Protein AF-A0A087G214-F1 (afdb_monomer)

Radius of gyration: 31.02 Å; Cα contacts (8 Å, |Δi|>4): 51; chains: 1; bounding box: 64×40×87 Å

InterPro domains:
  IPR036236 Zinc finger C2H2 superfamily [SSF57667] (39-88)

Solvent-accessible surface area (backbone atoms only — not comparable to full-atom values): 6225 Å² total; per-residue (Å²): 132,63,72,65,61,58,55,51,54,54,51,51,55,51,43,42,64,69,45,52,50,53,52,53,50,52,51,52,51,50,56,48,47,54,66,74,49,69,75,71,64,78,84,60,80,68,71,80,70,48,64,76,53,77,45,72,36,64,67,65,74,56,41,76,32,61,8,62,65,52,44,54,56,48,63,72,31,68,68,45,51,59,31,44,56,51,50,53,54,55,51,55,52,55,52,55,53,54,63,54,59,68,69,74,75,118

Sequence (106 aa):
MDATEFLLSKSEESWDAQVVKPASEILRRFLKTETELGHDLTSGNSIKRDLWSQYVCEACGNKVLRGRHEWDQHRQGRTHRKRTTRLSKAQTFKTREKQGDEVQTV

Organism: Arabis alpina (NCBI:txid50452)

Foldseek 3Di:
DDPVVVVVVVVVVVCCVPPVVVVVVVVVVVVVCCVVVPPPVVVDPPVVFQQADWDFDVLVVRDIDGTDVRVVVQCVDPVSVVSVVVVVVVVVVVVVVVVVVVVPPD

Nearest PDB structures (foldseek):
  7q4p-assembly1_9  TM=7.678E-01  e=1.017E+00  Homo sapiens
  7onb-assembly1_N  TM=5.841E-01  e=6.215E-01  Homo sapiens
  8qzs-assembly1_9  TM=4.649E-01  e=3.299E-01  Homo sapiens
  8rm5-assembly1_9  TM=4.664E-01  e=3.075E-01  Homo sapiens
  8ch6-assembly1_J  TM=4.273E-01  e=5.792E-01  Homo sapiens

Secondary structure (DSSP, 8-state):
--HHHHHHHHHHHHHIIIIIHHHHHHHHHHHHHHHHTT--GGG--------S-EEEEGGGTSEEEESHHHHHHHHHSHHHHHHHHHHHHHHHHHHHHHHHHTTS--

pLDDT: mean 78.35, std 16.5, range [42.34, 96.69]

Structure (mmCIF, N/CA/C/O backbone):
data_AF-A0A087G214-F1
#
_entry.id   AF-A0A087G214-F1
#
loop_
_atom_site.group_PDB
_atom_site.id
_atom_site.type_symbol
_atom_site.label_atom_id
_atom_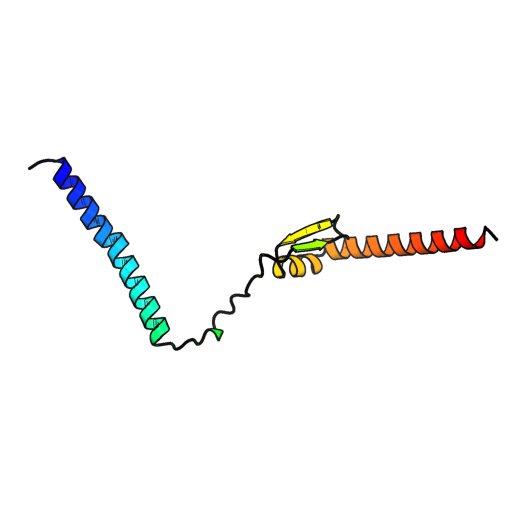site.label_alt_id
_atom_site.label_comp_id
_atom_site.label_asym_id
_atom_site.label_entity_id
_atom_site.label_seq_id
_atom_site.pdbx_PDB_ins_code
_atom_site.Cartn_x
_atom_site.Cartn_y
_atom_site.Cartn_z
_atom_site.occupancy
_atom_site.B_iso_or_equiv
_atom_site.auth_seq_id
_atom_site.auth_comp_id
_atom_site.auth_asym_id
_atom_site.auth_atom_id
_atom_site.pdbx_PDB_model_num
ATOM 1 N N . MET A 1 1 ? 18.335 16.460 -50.367 1.00 55.59 1 MET A N 1
ATOM 2 C CA . MET A 1 1 ? 18.350 15.790 -49.054 1.00 55.59 1 MET A CA 1
ATOM 3 C C . MET A 1 1 ? 17.213 16.401 -48.267 1.00 55.59 1 MET A C 1
ATOM 5 O O . MET A 1 1 ? 17.247 17.607 -48.053 1.00 55.59 1 MET A O 1
ATOM 9 N N . ASP A 1 2 ? 16.160 15.631 -48.004 1.00 70.44 2 ASP A N 1
ATOM 10 C CA . ASP A 1 2 ? 14.984 16.146 -47.306 1.00 70.44 2 ASP A CA 1
ATOM 11 C C . ASP A 1 2 ? 15.277 16.289 -45.805 1.00 70.44 2 ASP A C 1
ATOM 13 O O . ASP A 1 2 ? 15.869 15.404 -45.182 1.00 70.44 2 ASP A O 1
ATOM 17 N N . ALA A 1 3 ? 14.924 17.439 -45.230 1.00 63.91 3 ALA A N 1
ATOM 18 C CA . ALA A 1 3 ? 15.285 17.778 -43.855 1.00 63.91 3 ALA A CA 1
ATOM 19 C C . ALA A 1 3 ? 14.543 16.909 -42.828 1.00 63.91 3 ALA A C 1
ATOM 21 O O . ALA A 1 3 ? 15.036 16.734 -41.712 1.00 63.91 3 ALA A O 1
ATOM 22 N N . THR A 1 4 ? 13.387 16.344 -43.194 1.00 67.69 4 THR A N 1
ATOM 23 C CA . THR A 1 4 ? 12.603 15.509 -42.279 1.00 67.69 4 THR A CA 1
ATOM 24 C C . THR A 1 4 ? 13.183 14.102 -42.150 1.00 67.69 4 THR A C 1
ATOM 26 O O . THR A 1 4 ? 13.318 13.612 -41.028 1.00 67.69 4 THR A O 1
ATOM 29 N N . GLU A 1 5 ? 13.672 13.507 -43.244 1.00 62.69 5 GLU A N 1
ATOM 30 C CA . GLU A 1 5 ? 14.363 12.207 -43.203 1.00 62.69 5 GLU A CA 1
ATOM 31 C C . GLU A 1 5 ? 15.643 12.241 -42.353 1.00 62.69 5 GLU A C 1
ATOM 33 O O . GLU A 1 5 ? 15.936 11.303 -41.610 1.00 62.69 5 GLU A O 1
ATOM 38 N N . PHE A 1 6 ? 16.386 13.350 -42.391 1.00 61.88 6 PHE A N 1
ATOM 39 C CA . PHE A 1 6 ? 17.620 13.497 -41.615 1.00 61.88 6 PHE A CA 1
ATOM 40 C C . PHE A 1 6 ? 17.380 13.608 -40.101 1.00 61.88 6 PHE A C 1
ATOM 42 O O . PHE A 1 6 ? 18.188 13.125 -39.305 1.00 61.88 6 PHE A O 1
ATOM 49 N N . LEU A 1 7 ? 16.279 14.242 -39.687 1.00 61.34 7 LEU A N 1
ATOM 50 C CA . LEU A 1 7 ? 15.914 14.357 -38.272 1.00 61.34 7 LEU A CA 1
ATOM 51 C C . LEU A 1 7 ? 15.367 13.033 -37.723 1.00 61.34 7 LEU A C 1
ATOM 53 O O . LEU A 1 7 ? 15.717 12.650 -36.606 1.00 61.34 7 LEU A O 1
ATOM 57 N N . LEU A 1 8 ? 14.574 12.313 -38.524 1.00 63.00 8 LEU A N 1
ATOM 58 C CA . LEU A 1 8 ? 14.038 10.997 -38.168 1.00 63.00 8 LEU A CA 1
ATOM 59 C C . LEU A 1 8 ? 15.157 9.964 -37.996 1.00 63.00 8 LEU A C 1
ATOM 61 O O . LEU A 1 8 ? 15.252 9.345 -36.936 1.00 63.00 8 LEU A O 1
ATOM 65 N N . SER A 1 9 ? 16.070 9.868 -38.966 1.00 60.09 9 SER A N 1
ATOM 66 C CA . SER A 1 9 ? 17.202 8.931 -38.925 1.00 60.09 9 SER A CA 1
ATOM 67 C C . SER A 1 9 ? 18.117 9.157 -37.713 1.00 60.09 9 SER A C 1
ATOM 69 O O . SER A 1 9 ? 18.505 8.207 -37.035 1.00 60.09 9 SER A O 1
ATOM 71 N N . LYS A 1 10 ? 18.396 10.419 -37.358 1.00 62.16 10 LYS A N 1
ATOM 72 C CA . LYS A 1 10 ? 19.189 10.743 -36.160 1.00 62.16 10 LYS A CA 1
ATOM 73 C C . LYS A 1 10 ? 18.492 10.368 -34.854 1.00 62.16 10 LYS A C 1
ATOM 75 O O . LYS A 1 10 ? 19.161 9.988 -33.893 1.00 62.16 10 LYS A O 1
ATOM 80 N N . SER A 1 11 ? 17.169 10.511 -34.798 1.00 62.09 11 SER A N 1
ATOM 81 C CA . SER A 1 11 ? 16.388 10.184 -33.601 1.00 62.09 11 SER A CA 1
ATOM 82 C C . SER A 1 11 ? 16.301 8.675 -33.355 1.00 62.09 11 SER A C 1
ATOM 84 O O . SER A 1 11 ? 16.419 8.239 -32.210 1.00 62.09 11 SER A O 1
ATOM 86 N N . GLU A 1 12 ? 16.190 7.880 -34.420 1.00 67.44 12 GLU A N 1
ATOM 87 C CA . GLU A 1 12 ? 16.157 6.417 -34.357 1.00 67.44 12 GLU A CA 1
ATOM 88 C C . GLU A 1 12 ? 17.509 5.842 -33.914 1.00 67.44 12 GLU A C 1
ATOM 90 O O . GLU A 1 12 ? 17.565 5.049 -32.974 1.00 67.44 12 GLU A O 1
ATOM 95 N N . GLU A 1 13 ? 18.612 6.323 -34.495 1.00 70.50 13 GLU A N 1
ATOM 96 C CA . GLU A 1 13 ? 19.964 5.906 -34.099 1.00 70.50 13 GLU A CA 1
ATOM 97 C C . GLU A 1 13 ? 20.280 6.292 -32.640 1.00 70.50 13 GLU A C 1
ATOM 9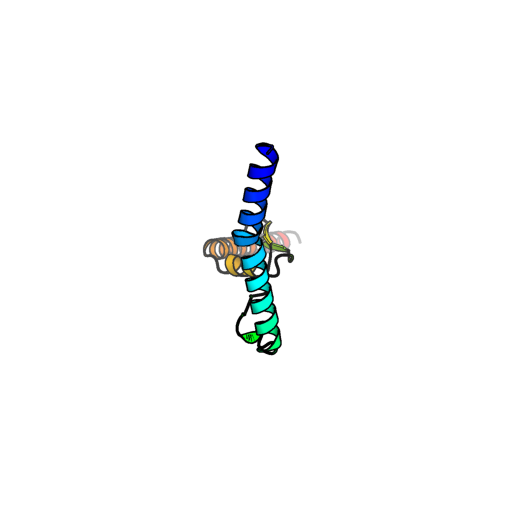9 O O . GLU A 1 13 ? 20.881 5.518 -31.889 1.00 70.50 13 GLU A O 1
ATOM 104 N N . SER A 1 14 ? 19.806 7.461 -32.188 1.00 80.81 14 SER A N 1
ATOM 105 C CA . SER A 1 14 ? 19.939 7.887 -30.790 1.00 80.81 14 SER A CA 1
ATOM 106 C C . SER A 1 14 ? 19.137 7.006 -29.827 1.00 80.81 14 SER A C 1
ATOM 108 O O . SER A 1 14 ? 19.599 6.739 -28.716 1.00 80.81 14 SER A O 1
ATOM 110 N N . TRP A 1 15 ? 17.941 6.563 -30.218 1.00 86.31 15 TRP A N 1
ATOM 111 C CA . TRP A 1 15 ? 17.100 5.697 -29.392 1.00 86.31 15 TRP A CA 1
ATOM 112 C C . TRP A 1 15 ? 17.663 4.277 -29.300 1.00 86.31 15 TRP A C 1
ATOM 114 O O . TRP A 1 15 ? 17.721 3.699 -28.212 1.00 86.31 15 TRP A O 1
ATOM 124 N N . ASP A 1 16 ? 18.146 3.735 -30.418 1.00 88.00 16 ASP A N 1
ATOM 125 C CA . ASP A 1 16 ? 18.801 2.430 -30.436 1.00 88.00 16 ASP A CA 1
ATOM 126 C C . ASP A 1 16 ? 20.038 2.415 -29.522 1.00 88.00 16 ASP A C 1
ATOM 128 O O . ASP A 1 16 ? 20.194 1.526 -28.680 1.00 88.00 16 ASP A O 1
ATOM 132 N N . ALA A 1 17 ? 20.876 3.455 -29.611 1.00 89.25 17 ALA A N 1
ATOM 133 C CA . ALA A 1 17 ? 22.089 3.580 -28.808 1.00 89.25 17 ALA A CA 1
ATOM 134 C C . ALA A 1 17 ? 21.827 3.786 -27.308 1.00 89.25 17 ALA A C 1
ATOM 136 O O . ALA A 1 17 ? 22.559 3.236 -26.485 1.00 89.25 17 ALA A O 1
ATOM 137 N N . GLN A 1 18 ? 20.813 4.574 -26.939 1.00 88.88 18 GLN A N 1
ATOM 138 C CA . GLN A 1 18 ? 20.591 4.970 -25.542 1.00 88.88 18 GLN A CA 1
ATOM 139 C C . GLN A 1 18 ? 19.568 4.107 -24.803 1.00 88.88 18 GLN A C 1
ATOM 141 O O . GLN A 1 18 ? 19.590 4.065 -23.574 1.00 88.88 18 GLN A O 1
ATOM 146 N N . VAL A 1 19 ? 18.676 3.421 -25.519 1.00 90.75 19 VAL A N 1
ATOM 147 C CA . VAL A 1 19 ? 17.569 2.678 -24.905 1.00 90.75 19 VAL A CA 1
ATOM 148 C C . VAL A 1 19 ? 17.636 1.205 -25.264 1.00 90.75 19 VAL A C 1
ATOM 150 O O . VAL A 1 19 ? 17.743 0.364 -24.371 1.00 90.75 19 VAL A O 1
ATOM 153 N N . VAL A 1 20 ? 17.614 0.882 -26.559 1.00 92.56 20 VAL A N 1
ATOM 154 C CA . VAL A 1 20 ? 17.496 -0.511 -27.017 1.00 92.56 20 VAL A CA 1
ATOM 155 C C . VAL A 1 20 ? 18.739 -1.312 -26.637 1.00 92.56 20 VAL A C 1
ATOM 157 O O . VAL A 1 20 ? 18.626 -2.356 -25.987 1.00 92.56 20 VAL A O 1
ATOM 160 N N . LYS A 1 21 ? 19.933 -0.805 -26.966 1.00 93.00 21 LYS A N 1
ATOM 161 C CA . LYS A 1 21 ? 21.203 -1.469 -26.647 1.00 93.00 21 LYS A CA 1
ATOM 162 C C . LYS A 1 21 ? 21.392 -1.659 -25.133 1.00 93.00 21 LYS A C 1
ATOM 164 O O . LYS A 1 21 ? 21.539 -2.818 -24.733 1.00 93.00 21 LYS A O 1
ATOM 169 N N . PRO A 1 22 ? 21.296 -0.622 -24.272 1.00 94.50 22 PRO A N 1
ATOM 170 C CA . PRO A 1 22 ? 21.439 -0.800 -22.826 1.00 94.50 22 PRO A CA 1
ATOM 171 C C . PRO A 1 22 ? 20.404 -1.753 -22.221 1.00 94.50 22 PRO A C 1
ATOM 173 O O . PRO A 1 22 ? 20.765 -2.619 -21.425 1.00 94.50 22 PRO A O 1
ATOM 176 N N . ALA A 1 23 ? 19.133 -1.661 -22.629 1.00 94.12 23 ALA A N 1
ATOM 177 C CA . ALA A 1 23 ? 18.093 -2.569 -22.144 1.00 94.12 23 ALA A CA 1
ATOM 178 C C . ALA A 1 23 ? 18.384 -4.026 -22.536 1.00 94.12 23 ALA A C 1
ATOM 180 O O . ALA A 1 23 ? 18.289 -4.929 -21.703 1.00 94.12 23 ALA A O 1
ATOM 181 N N . SER A 1 24 ? 18.800 -4.258 -23.785 1.00 95.06 24 SER A N 1
ATOM 182 C CA . SER A 1 24 ? 19.161 -5.595 -24.262 1.00 95.06 24 SER A CA 1
ATOM 183 C C . SER A 1 24 ? 20.368 -6.176 -23.518 1.00 95.06 24 SER A C 1
ATOM 185 O O . SER A 1 24 ? 20.404 -7.374 -23.236 1.00 95.06 24 SER A O 1
ATOM 187 N N . GLU A 1 25 ? 21.339 -5.340 -23.146 1.00 94.69 25 GLU A N 1
ATOM 188 C CA . GLU A 1 25 ? 22.512 -5.763 -22.390 1.00 94.69 25 GLU A CA 1
ATOM 189 C C . GLU A 1 25 ? 22.159 -6.128 -20.945 1.00 94.69 25 GLU A C 1
ATOM 191 O O . GLU A 1 25 ? 22.617 -7.160 -20.450 1.00 94.69 25 GLU A O 1
ATOM 196 N N . ILE A 1 26 ? 21.296 -5.343 -20.293 1.00 93.31 26 ILE A N 1
ATOM 197 C CA . ILE A 1 26 ? 20.776 -5.654 -18.954 1.00 93.31 26 ILE A CA 1
ATOM 198 C C . ILE A 1 26 ? 20.069 -7.012 -18.968 1.00 93.31 26 ILE A C 1
ATOM 200 O O . ILE A 1 26 ? 20.373 -7.863 -18.133 1.00 93.31 26 ILE A O 1
ATOM 204 N N . LEU A 1 27 ? 19.186 -7.246 -19.944 1.00 93.00 27 LEU A N 1
ATOM 205 C CA . LEU A 1 27 ? 18.463 -8.513 -20.077 1.00 93.00 27 LEU A CA 1
ATOM 206 C C . LEU A 1 27 ? 19.409 -9.692 -20.328 1.00 93.00 27 LEU A C 1
ATOM 208 O O . LEU A 1 27 ? 19.283 -10.728 -19.681 1.00 93.00 27 LEU A O 1
ATOM 212 N N . ARG A 1 28 ? 20.393 -9.538 -21.223 1.00 92.19 28 ARG A N 1
ATOM 213 C CA . ARG A 1 28 ? 21.388 -10.590 -21.494 1.00 92.19 28 ARG A CA 1
ATOM 214 C C . ARG A 1 28 ? 22.211 -10.933 -20.259 1.00 92.19 28 ARG A C 1
ATOM 216 O O . ARG A 1 28 ? 22.423 -12.112 -19.991 1.00 92.19 28 ARG A O 1
ATOM 223 N N . ARG A 1 29 ? 22.675 -9.923 -19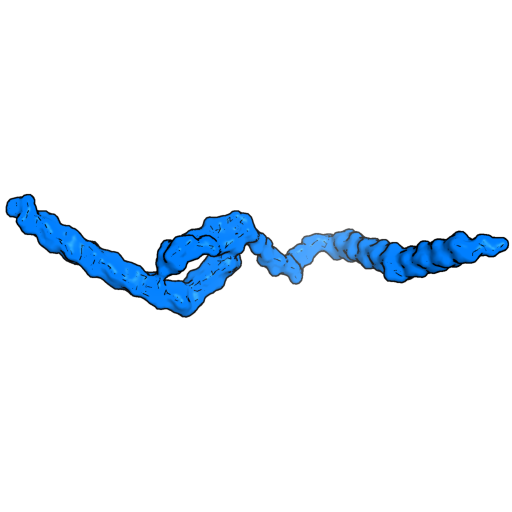.515 1.00 90.06 29 ARG A N 1
ATOM 224 C CA . ARG A 1 29 ? 23.427 -10.131 -18.270 1.00 90.06 29 ARG A CA 1
ATOM 225 C C . ARG A 1 29 ? 22.564 -10.827 -17.228 1.00 90.06 29 ARG A C 1
ATOM 227 O O . ARG A 1 29 ? 23.015 -11.813 -16.668 1.00 90.06 29 ARG A O 1
ATOM 234 N N . PHE A 1 30 ? 21.330 -10.369 -17.033 1.00 85.81 30 PHE A N 1
ATOM 235 C CA . PHE A 1 30 ? 20.381 -10.978 -16.105 1.00 85.81 30 PHE A CA 1
ATOM 236 C C . PHE A 1 30 ? 20.147 -12.462 -16.416 1.00 85.81 30 PHE A C 1
ATOM 238 O O . PHE A 1 30 ? 20.393 -13.306 -15.561 1.00 85.81 30 PHE A O 1
ATOM 245 N N . LEU A 1 31 ? 19.792 -12.791 -17.662 1.00 86.25 31 LEU A N 1
ATOM 246 C CA . LEU A 1 31 ? 19.555 -14.175 -18.092 1.00 86.25 31 LEU A CA 1
ATOM 247 C C . LEU A 1 31 ? 20.811 -15.049 -17.969 1.00 86.25 31 LEU A C 1
ATOM 249 O O . LEU A 1 31 ? 20.727 -16.215 -17.581 1.00 86.25 31 LEU A O 1
ATOM 253 N N . LYS A 1 32 ? 21.991 -14.496 -18.272 1.00 82.50 32 LYS A N 1
ATOM 254 C CA . LYS A 1 32 ? 23.265 -15.202 -18.096 1.00 82.50 32 LYS A CA 1
ATOM 255 C C . LYS A 1 32 ? 23.553 -15.471 -16.617 1.00 82.50 32 LYS A C 1
ATOM 257 O O . LYS A 1 32 ? 23.904 -16.592 -16.273 1.00 82.50 32 LYS A O 1
ATOM 262 N N . THR A 1 33 ? 23.353 -14.482 -15.746 1.00 71.94 33 THR A N 1
ATOM 263 C CA . THR A 1 33 ? 23.510 -14.642 -14.297 1.00 71.94 33 THR A CA 1
ATOM 264 C C . THR A 1 33 ? 22.520 -15.658 -13.732 1.00 71.94 33 THR A C 1
ATOM 266 O O . THR A 1 33 ? 22.937 -16.480 -12.931 1.00 71.94 33 THR A O 1
ATOM 269 N N . GLU A 1 34 ? 21.260 -15.686 -14.176 1.00 61.06 34 GLU A N 1
ATOM 270 C CA . GLU A 1 34 ? 20.294 -16.726 -13.774 1.00 61.06 34 GLU A CA 1
ATOM 271 C C . GLU A 1 34 ? 20.696 -18.135 -14.242 1.00 61.06 34 GLU A C 1
ATOM 273 O O . GLU A 1 34 ? 20.402 -19.121 -13.569 1.00 61.06 34 GLU A O 1
ATOM 278 N N . THR A 1 35 ? 21.385 -18.233 -15.382 1.00 60.12 35 THR A N 1
ATOM 279 C CA . THR A 1 35 ? 21.865 -19.511 -15.932 1.00 60.12 35 THR A CA 1
ATOM 280 C C . THR A 1 35 ? 23.126 -20.010 -15.212 1.00 60.12 35 THR A C 1
ATOM 282 O O . THR A 1 35 ? 23.281 -21.211 -15.008 1.00 60.12 35 THR A O 1
ATOM 285 N N . GLU A 1 36 ? 24.033 -19.106 -14.825 1.00 61.97 36 GLU A N 1
ATOM 286 C CA . GLU A 1 36 ? 25.298 -19.430 -14.142 1.00 61.97 36 GLU A CA 1
ATOM 287 C C . GLU A 1 36 ? 25.125 -19.600 -12.625 1.00 61.97 36 GLU A C 1
ATOM 289 O O . GLU A 1 36 ? 25.752 -20.464 -12.012 1.00 61.97 36 GLU A O 1
ATOM 294 N N . LEU A 1 37 ? 24.252 -18.802 -12.013 1.00 57.38 37 LEU A N 1
ATOM 295 C CA . LEU A 1 37 ? 23.897 -18.874 -10.604 1.00 57.38 37 LEU A CA 1
ATOM 296 C C . LEU A 1 37 ? 22.624 -19.703 -10.487 1.00 57.38 37 LEU A C 1
ATOM 298 O O . LEU A 1 37 ? 21.544 -19.153 -10.292 1.00 57.38 37 LEU A O 1
ATOM 302 N N . GLY A 1 38 ? 22.753 -21.021 -10.659 1.00 55.44 38 GLY A N 1
ATOM 303 C CA . GLY A 1 38 ? 21.654 -21.971 -10.519 1.00 55.44 38 GLY A CA 1
ATOM 304 C C . GLY A 1 38 ? 20.842 -21.696 -9.255 1.00 55.44 38 GLY A C 1
ATOM 305 O O . GLY A 1 38 ? 21.231 -22.090 -8.166 1.00 55.44 38 GLY A O 1
ATOM 306 N N . HIS A 1 39 ? 19.738 -20.976 -9.437 1.00 55.88 39 HIS A N 1
ATOM 307 C CA . HIS A 1 39 ? 18.598 -20.793 -8.553 1.00 55.88 39 HIS A CA 1
ATOM 308 C C . HIS A 1 39 ? 18.871 -20.880 -7.037 1.00 55.88 39 HIS A C 1
ATOM 310 O O . HIS A 1 39 ? 18.124 -21.543 -6.317 1.00 55.88 39 HIS A O 1
ATOM 316 N N . ASP A 1 40 ? 19.870 -20.161 -6.514 1.00 53.31 40 ASP A N 1
ATOM 317 C CA . ASP A 1 40 ? 19.916 -19.863 -5.079 1.00 53.31 40 ASP A CA 1
ATOM 318 C C . ASP A 1 40 ? 18.964 -18.691 -4.790 1.00 53.31 40 ASP A C 1
ATOM 320 O O . ASP A 1 40 ? 19.343 -17.568 -4.455 1.00 53.31 40 ASP A O 1
ATOM 324 N N . LEU A 1 41 ? 17.668 -18.964 -4.971 1.00 56.31 41 LEU A N 1
ATOM 325 C CA . LEU A 1 41 ? 16.553 -18.064 -4.659 1.00 56.31 41 LEU A CA 1
ATOM 326 C C . LEU A 1 41 ? 16.468 -17.701 -3.165 1.00 56.31 41 LEU A C 1
ATOM 328 O O . LEU A 1 41 ? 15.562 -16.978 -2.749 1.00 56.31 41 LEU A O 1
ATOM 332 N N . THR A 1 42 ? 17.384 -18.190 -2.335 1.00 52.75 42 THR A N 1
ATOM 333 C CA . THR A 1 42 ? 17.307 -18.054 -0.883 1.00 52.75 42 THR A CA 1
ATOM 334 C C . THR A 1 42 ? 17.800 -16.695 -0.377 1.00 52.75 42 THR A C 1
ATOM 336 O O . THR A 1 42 ? 17.465 -16.309 0.743 1.00 52.75 42 THR A O 1
ATOM 339 N N . SER A 1 43 ? 18.518 -15.908 -1.192 1.00 52.78 43 SER A N 1
ATOM 340 C CA . SER A 1 43 ? 19.030 -14.587 -0.774 1.00 52.78 43 SER A CA 1
ATOM 341 C C . SER A 1 43 ? 18.092 -13.410 -1.077 1.00 52.78 43 SER A C 1
ATOM 343 O O . SER A 1 43 ? 18.390 -12.263 -0.736 1.00 52.78 43 SER A O 1
ATOM 345 N N . GLY A 1 44 ? 16.936 -13.679 -1.677 1.00 48.38 44 GLY A N 1
ATOM 346 C CA . GLY A 1 44 ? 15.869 -12.712 -1.870 1.00 48.38 44 GLY A CA 1
ATOM 347 C C . GLY A 1 44 ? 14.612 -13.234 -1.208 1.00 48.38 44 GLY A C 1
ATOM 348 O O . GLY A 1 44 ? 13.692 -13.647 -1.906 1.00 48.38 44 GLY A O 1
ATOM 349 N N . ASN A 1 45 ? 14.546 -13.199 0.126 1.00 54.28 45 ASN A N 1
ATOM 350 C CA . ASN A 1 45 ? 13.282 -13.311 0.853 1.00 54.28 45 ASN A CA 1
ATOM 351 C C . ASN A 1 45 ? 12.404 -12.092 0.511 1.00 54.28 45 ASN A C 1
ATOM 353 O O . ASN A 1 45 ? 12.139 -11.221 1.340 1.00 54.28 45 ASN A O 1
ATOM 357 N N . SER A 1 46 ? 11.943 -12.029 -0.739 1.00 53.97 46 SER A N 1
ATOM 358 C CA . SER A 1 46 ? 10.666 -11.462 -1.106 1.00 53.97 46 SER A CA 1
ATOM 359 C C . SER A 1 46 ? 9.683 -12.189 -0.213 1.00 53.97 46 SER A C 1
ATOM 361 O O . SER A 1 46 ? 9.279 -13.320 -0.482 1.00 53.97 46 SER A O 1
ATOM 363 N N . ILE A 1 47 ? 9.378 -11.575 0.929 1.00 59.34 47 ILE A N 1
ATOM 364 C CA . ILE A 1 47 ? 8.166 -11.868 1.670 1.00 59.34 47 ILE A CA 1
ATOM 365 C C . ILE A 1 47 ? 7.102 -11.833 0.583 1.00 59.34 47 ILE A C 1
ATOM 367 O O . ILE A 1 47 ? 6.781 -10.744 0.105 1.00 59.34 47 ILE A O 1
ATOM 371 N N . LYS A 1 48 ? 6.643 -13.003 0.117 1.00 60.34 48 LYS A N 1
ATOM 372 C CA . LYS A 1 48 ? 5.513 -13.116 -0.800 1.00 60.34 48 LYS A CA 1
ATOM 373 C C . LYS A 1 48 ? 4.374 -12.453 -0.052 1.00 60.34 48 LYS A C 1
ATOM 375 O O . LYS A 1 48 ? 3.749 -13.056 0.819 1.00 60.34 48 LYS A O 1
ATOM 380 N N . ARG A 1 49 ? 4.198 -11.154 -0.291 1.00 61.06 49 ARG A N 1
ATOM 381 C CA . ARG A 1 49 ? 3.111 -10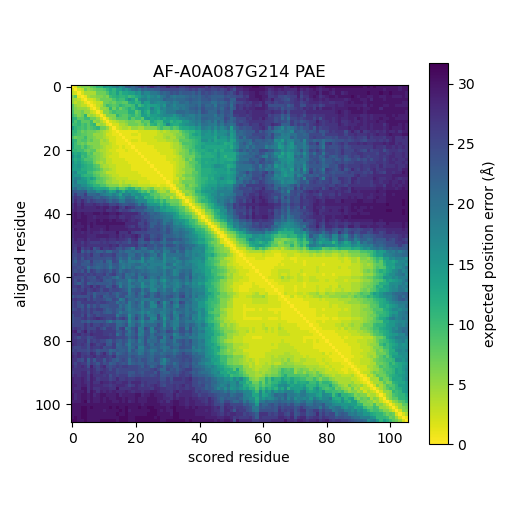.381 0.277 1.00 61.06 49 ARG A CA 1
ATOM 382 C C . ARG A 1 49 ? 1.901 -10.957 -0.415 1.00 61.06 49 ARG A C 1
ATOM 384 O O . ARG A 1 49 ? 1.663 -10.703 -1.589 1.00 61.06 49 ARG A O 1
ATOM 391 N N . ASP A 1 50 ? 1.200 -11.822 0.292 1.00 69.00 50 AS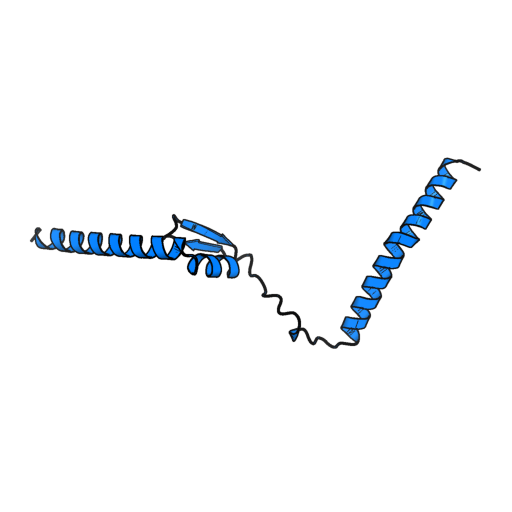P A N 1
ATOM 392 C CA . ASP A 1 50 ? -0.149 -12.180 -0.081 1.00 69.00 50 ASP A CA 1
ATOM 393 C C . ASP A 1 50 ? -0.960 -10.886 -0.007 1.00 69.00 50 ASP A C 1
ATOM 395 O O . ASP A 1 50 ? -1.287 -10.444 1.088 1.00 69.00 50 ASP A O 1
ATOM 399 N N . LEU A 1 51 ? -1.152 -10.226 -1.152 1.00 69.31 51 LEU A N 1
ATOM 400 C CA . LEU A 1 51 ? -1.902 -8.973 -1.296 1.00 69.31 51 LEU A CA 1
ATOM 401 C C . LEU A 1 51 ? -3.408 -9.221 -1.474 1.00 69.31 51 LEU A C 1
ATOM 403 O O . LEU A 1 51 ? -4.189 -8.271 -1.502 1.00 69.31 51 LEU A O 1
ATOM 407 N N . TRP A 1 52 ? -3.816 -10.485 -1.609 1.00 82.12 52 TRP A N 1
ATOM 408 C CA . TRP A 1 52 ? -5.164 -10.859 -2.032 1.00 82.12 52 TRP A CA 1
ATOM 409 C C . TRP A 1 52 ? -6.040 -11.305 -0.867 1.00 82.12 52 TRP A C 1
ATOM 411 O O . TRP A 1 52 ? -7.251 -11.085 -0.904 1.00 82.12 52 TRP A O 1
ATOM 421 N N . SER A 1 53 ? -5.458 -11.859 0.200 1.00 89.12 53 SER A N 1
ATOM 422 C CA . SER A 1 53 ? -6.233 -12.184 1.399 1.00 89.12 53 SER A CA 1
ATOM 423 C C . SER A 1 53 ? -6.835 -10.936 2.043 1.00 89.12 53 SER A C 1
ATOM 425 O O . SER A 1 53 ? -6.139 -9.979 2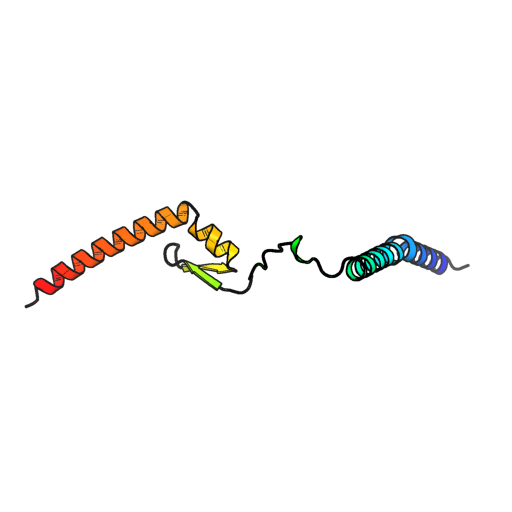.382 1.00 89.12 53 SER A O 1
ATOM 427 N N . GLN A 1 54 ? -8.144 -10.961 2.273 1.00 93.25 54 GLN A N 1
ATOM 428 C CA . GLN A 1 54 ? -8.864 -9.914 2.987 1.00 93.25 54 GLN A CA 1
ATOM 429 C C . GLN A 1 54 ? -9.017 -10.283 4.463 1.00 93.25 54 GLN A C 1
ATOM 431 O O . GLN A 1 54 ? -9.561 -11.331 4.795 1.00 93.25 54 GLN A O 1
ATOM 436 N N . TYR A 1 55 ? -8.606 -9.379 5.349 1.00 94.44 55 TYR A N 1
ATOM 437 C CA . TYR A 1 55 ? -8.803 -9.501 6.791 1.00 94.44 55 TYR A CA 1
ATOM 438 C C . TYR A 1 55 ? -9.720 -8.384 7.292 1.00 94.44 55 TYR A C 1
ATOM 440 O O . TYR A 1 55 ? -9.648 -7.252 6.806 1.00 94.44 55 TYR A O 1
ATOM 448 N N . VAL A 1 56 ? -10.574 -8.681 8.273 1.00 96.12 56 VAL A N 1
ATOM 449 C CA . VAL A 1 56 ? -11.512 -7.715 8.865 1.00 96.12 56 VAL A CA 1
ATOM 450 C C . VAL A 1 56 ? -11.254 -7.607 10.363 1.00 96.12 56 VAL A C 1
ATOM 452 O O . VAL A 1 56 ? -11.201 -8.606 11.073 1.00 96.12 56 VAL A O 1
ATOM 455 N N . CYS A 1 57 ? -11.081 -6.380 10.854 1.00 96.00 57 CYS A N 1
ATOM 456 C CA . CYS A 1 57 ? -10.910 -6.099 12.273 1.00 96.00 57 CYS A CA 1
ATOM 457 C C . CYS A 1 57 ? -12.180 -5.490 12.874 1.00 96.00 57 CYS A C 1
ATOM 459 O O . CYS A 1 57 ? -12.405 -4.279 12.773 1.00 96.00 57 CYS A O 1
ATOM 461 N N . GLU A 1 58 ? -12.969 -6.316 13.556 1.00 93.94 58 GLU A N 1
ATOM 462 C CA . GLU A 1 58 ? -14.211 -5.913 14.233 1.00 93.94 58 GLU A CA 1
ATOM 463 C C . GLU A 1 58 ? -13.961 -4.856 15.315 1.00 93.94 58 GLU A C 1
ATOM 465 O O . GLU A 1 58 ? -14.624 -3.819 15.356 1.00 93.94 58 GLU A O 1
ATOM 470 N N . ALA A 1 59 ? -12.907 -5.039 16.121 1.00 93.62 59 ALA A N 1
ATOM 471 C CA . ALA A 1 59 ? -12.513 -4.092 17.167 1.00 93.62 59 ALA A CA 1
ATOM 472 C C . ALA A 1 59 ? -12.166 -2.692 16.630 1.00 93.62 59 ALA A C 1
ATOM 474 O O . ALA A 1 59 ? -12.142 -1.718 17.382 1.00 93.62 59 ALA A O 1
ATOM 475 N N . CYS A 1 60 ? -11.898 -2.568 15.329 1.00 94.12 60 CYS A N 1
ATOM 476 C CA . CYS A 1 60 ? -11.582 -1.307 14.674 1.00 94.12 60 CYS A CA 1
ATOM 477 C C . CYS A 1 60 ? -12.714 -0.765 13.798 1.00 94.12 60 CYS A C 1
ATOM 479 O O . CYS A 1 60 ? -12.430 0.087 12.958 1.00 94.12 60 CYS A O 1
ATOM 481 N N . GLY A 1 61 ? -13.956 -1.208 14.012 1.00 93.75 61 GLY A N 1
ATOM 482 C CA . GLY A 1 61 ? -15.108 -0.778 13.218 1.00 93.75 61 GLY A CA 1
ATOM 483 C C . GLY A 1 61 ? -15.141 -1.468 11.860 1.00 93.75 61 GLY A C 1
ATOM 484 O O . GLY A 1 61 ? -15.296 -0.809 10.840 1.00 93.75 61 GLY A O 1
ATOM 485 N N . ASN A 1 62 ? -14.918 -2.785 11.853 1.00 95.38 62 ASN A N 1
ATOM 486 C CA . ASN A 1 62 ? -14.866 -3.613 10.644 1.00 95.38 62 ASN A CA 1
ATOM 487 C C . ASN A 1 62 ? -13.836 -3.122 9.620 1.00 95.38 62 ASN A C 1
ATOM 489 O O . ASN A 1 62 ? -14.052 -3.180 8.410 1.00 95.38 62 ASN A O 1
ATOM 493 N N . LYS A 1 63 ? -12.684 -2.639 10.107 1.00 95.00 63 LYS A N 1
ATOM 494 C CA . LYS A 1 63 ? -11.610 -2.166 9.232 1.00 95.00 63 LYS A CA 1
ATOM 495 C C . LYS A 1 63 ? -11.115 -3.324 8.367 1.00 95.00 63 LYS A C 1
ATOM 497 O O . LYS A 1 63 ? -10.649 -4.331 8.899 1.00 95.00 63 LYS A O 1
ATOM 502 N N . VAL A 1 64 ? -11.164 -3.133 7.056 1.00 94.94 64 VAL A N 1
ATOM 503 C CA . VAL A 1 64 ? -10.661 -4.076 6.059 1.00 94.94 64 VAL A CA 1
ATOM 504 C C . VAL A 1 64 ? -9.165 -3.845 5.818 1.00 94.94 64 VAL A C 1
ATOM 506 O O . VAL A 1 64 ? -8.731 -2.705 5.662 1.00 94.94 64 VAL A O 1
ATOM 509 N N . LEU A 1 65 ? -8.382 -4.923 5.804 1.00 94.00 65 LEU A N 1
ATOM 510 C CA . LEU A 1 65 ? -6.937 -4.940 5.551 1.00 94.00 65 LEU A CA 1
ATOM 511 C C . LEU A 1 65 ? -6.643 -5.938 4.424 1.00 94.00 65 LEU A C 1
ATOM 513 O O . LEU A 1 65 ? -7.252 -7.012 4.379 1.00 94.00 65 LEU A O 1
ATOM 517 N N . ARG A 1 66 ? -5.765 -5.567 3.491 1.00 92.94 66 ARG A N 1
ATOM 518 C CA . ARG A 1 66 ? -5.423 -6.347 2.299 1.00 92.94 66 ARG A CA 1
ATOM 519 C C . ARG A 1 66 ? -4.043 -6.961 2.487 1.00 92.94 66 ARG A C 1
ATOM 521 O O . ARG A 1 66 ? -2.995 -6.345 2.334 1.00 92.94 66 ARG A O 1
ATOM 528 N N . GLY A 1 67 ? -4.072 -8.237 2.811 1.00 90.75 67 GLY A N 1
ATOM 529 C CA . GLY A 1 67 ? -2.896 -9.061 2.903 1.00 90.75 67 GLY A CA 1
ATOM 530 C C . GLY A 1 67 ? -2.388 -9.292 4.312 1.00 90.75 67 GLY A C 1
ATOM 531 O O . GLY A 1 67 ? -2.670 -8.555 5.262 1.00 90.75 67 GLY A O 1
ATOM 532 N N . ARG A 1 68 ? -1.619 -10.374 4.444 1.00 89.88 68 ARG A N 1
ATOM 533 C CA . ARG A 1 68 ? -1.177 -10.876 5.750 1.00 89.88 68 ARG A CA 1
ATOM 534 C C . ARG A 1 68 ? -0.275 -9.883 6.483 1.00 89.88 68 ARG A C 1
ATOM 536 O O . ARG A 1 68 ? -0.398 -9.708 7.691 1.00 89.88 68 ARG A O 1
ATOM 543 N N . HIS A 1 69 ? 0.600 -9.208 5.745 1.00 90.88 69 HIS A N 1
ATOM 544 C CA . HIS A 1 69 ? 1.531 -8.238 6.315 1.00 90.88 69 HIS A CA 1
ATOM 545 C C . HIS A 1 69 ? 0.804 -7.037 6.943 1.00 90.88 69 HIS A C 1
ATOM 547 O O . HIS A 1 69 ? 1.066 -6.688 8.094 1.00 90.88 69 HIS A O 1
ATOM 553 N N . GLU A 1 70 ? -0.156 -6.448 6.220 1.00 92.25 70 GLU A N 1
ATOM 554 C CA . GLU A 1 70 ? -0.965 -5.334 6.728 1.00 92.25 70 GLU A CA 1
ATOM 555 C C . GLU A 1 70 ? -1.774 -5.737 7.967 1.00 92.25 70 GLU A C 1
ATOM 557 O O . GLU A 1 70 ? -1.887 -4.971 8.929 1.00 92.25 70 GLU A O 1
ATOM 562 N N . TRP A 1 71 ? -2.320 -6.957 7.958 1.00 94.56 71 TRP A N 1
ATOM 563 C CA . TRP A 1 71 ? -3.050 -7.528 9.086 1.00 94.56 71 TRP A CA 1
ATOM 564 C C . TRP A 1 71 ? -2.186 -7.655 10.344 1.00 94.56 71 TRP A C 1
ATOM 566 O O . TRP A 1 71 ? -2.586 -7.201 11.422 1.00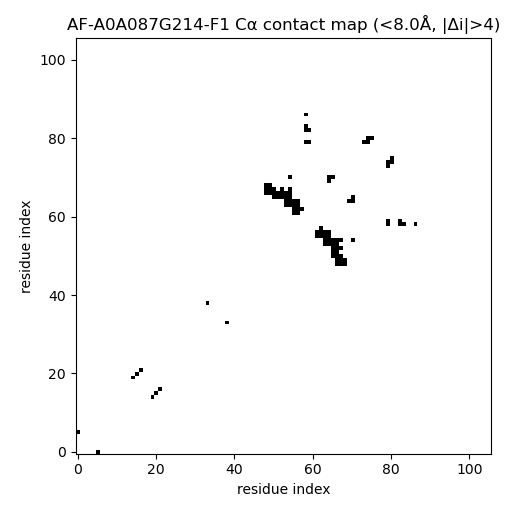 94.56 71 TRP A O 1
ATOM 576 N N . ASP A 1 72 ? -0.989 -8.225 10.220 1.00 94.06 72 ASP A N 1
ATOM 577 C CA . ASP A 1 72 ? -0.103 -8.442 11.363 1.00 94.06 72 ASP A CA 1
ATOM 578 C C . ASP A 1 72 ? 0.413 -7.112 11.934 1.00 94.06 72 ASP A C 1
ATOM 580 O O . ASP A 1 72 ? 0.383 -6.911 13.155 1.00 94.06 72 ASP A O 1
ATOM 584 N N . GLN A 1 73 ? 0.778 -6.155 11.074 1.00 94.19 73 GLN A N 1
ATOM 585 C CA . GLN A 1 73 ? 1.158 -4.807 11.505 1.00 94.19 73 GLN A CA 1
ATOM 586 C C . GLN A 1 73 ? 0.003 -4.105 12.235 1.00 94.19 73 GLN A C 1
ATOM 588 O O . GLN A 1 73 ? 0.198 -3.483 13.285 1.00 94.19 73 GLN A O 1
ATOM 593 N N . HIS A 1 74 ? -1.222 -4.232 11.718 1.00 96.06 74 HIS A N 1
ATOM 594 C CA . HIS A 1 74 ? -2.407 -3.663 12.348 1.00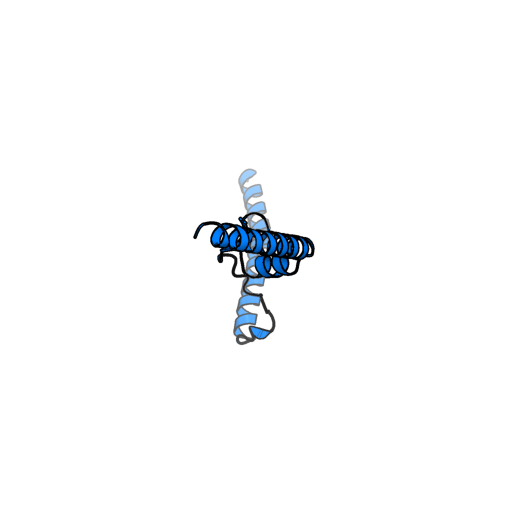 96.06 74 HIS A CA 1
ATOM 595 C C . HIS A 1 74 ? -2.644 -4.222 13.755 1.00 96.06 74 HIS A C 1
ATOM 597 O O . HIS A 1 74 ? -2.847 -3.442 14.691 1.00 96.06 74 HIS A O 1
ATOM 603 N N . ARG A 1 75 ? -2.593 -5.552 13.919 1.00 95.12 75 ARG A N 1
ATOM 604 C CA . ARG A 1 75 ? -2.812 -6.225 15.212 1.00 95.12 75 ARG A CA 1
ATOM 605 C C . ARG A 1 75 ? -1.801 -5.802 16.269 1.00 95.12 75 ARG A C 1
ATOM 607 O O . ARG A 1 75 ? -2.141 -5.672 17.445 1.00 95.12 75 ARG A O 1
ATOM 614 N N . GLN A 1 76 ? -0.558 -5.562 15.866 1.00 95.31 76 GLN A N 1
ATOM 615 C CA . GLN A 1 76 ? 0.493 -5.140 16.787 1.00 95.31 76 GLN A CA 1
ATOM 616 C C . GLN A 1 76 ? 0.374 -3.661 17.192 1.00 95.31 76 GLN A C 1
ATOM 618 O O . GLN A 1 76 ? 0.909 -3.274 18.235 1.00 95.31 76 GLN A O 1
ATOM 623 N N . GLY A 1 77 ? -0.368 -2.850 16.428 1.00 96.19 77 GLY A N 1
ATOM 624 C CA . GLY A 1 77 ? -0.521 -1.414 16.639 1.00 96.19 77 GLY A CA 1
ATOM 625 C C . GLY A 1 77 ? -1.167 -1.027 17.976 1.00 96.19 77 GLY A C 1
ATOM 626 O O . GLY A 1 77 ? -2.141 -1.627 18.438 1.00 96.19 77 GLY A O 1
ATOM 627 N N . ARG A 1 78 ? -0.669 0.059 18.585 1.00 95.62 78 ARG A N 1
ATOM 628 C CA . ARG A 1 78 ? -1.161 0.587 19.876 1.00 95.62 78 ARG A CA 1
ATOM 629 C C . ARG A 1 78 ? -2.666 0.873 19.871 1.00 95.62 78 ARG A C 1
ATOM 631 O O . ARG A 1 78 ? -3.369 0.520 20.817 1.00 95.62 78 ARG A O 1
ATOM 638 N N . THR A 1 79 ? -3.167 1.479 18.795 1.00 94.62 79 THR A N 1
ATOM 639 C CA . THR A 1 79 ? -4.592 1.798 18.635 1.00 94.62 79 THR A CA 1
ATOM 640 C C . THR A 1 79 ? -5.459 0.543 18.637 1.00 94.62 79 THR A C 1
ATOM 642 O O . THR A 1 79 ? -6.492 0.535 19.304 1.00 94.62 79 THR A O 1
ATOM 645 N N . HIS A 1 80 ? -5.029 -0.522 17.949 1.00 96.69 80 HIS A N 1
ATOM 646 C CA . HIS A 1 80 ? -5.741 -1.799 17.940 1.00 96.69 80 HIS A CA 1
ATOM 647 C C . HIS A 1 80 ? -5.828 -2.369 19.360 1.00 96.69 80 HIS A C 1
ATOM 649 O O . HIS A 1 80 ? -6.928 -2.585 19.858 1.00 96.69 80 HIS A O 1
ATOM 655 N N . ARG A 1 81 ? -4.699 -2.470 20.078 1.00 95.00 81 ARG A N 1
ATOM 656 C CA . ARG A 1 81 ? -4.669 -2.957 21.473 1.00 95.00 81 ARG A CA 1
ATOM 657 C C . ARG A 1 81 ? -5.614 -2.177 22.399 1.00 95.00 81 ARG A C 1
ATOM 659 O O . ARG A 1 81 ? -6.359 -2.771 23.180 1.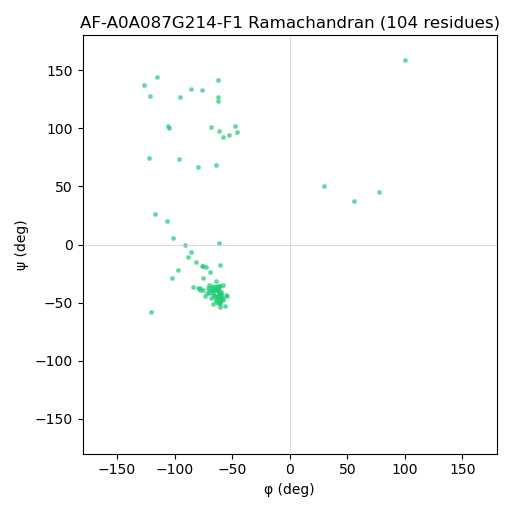00 95.00 81 ARG A O 1
ATOM 666 N N . LYS A 1 82 ? -5.632 -0.842 22.301 1.00 94.81 82 LYS A N 1
ATOM 667 C CA . LYS A 1 82 ? -6.539 0.015 23.090 1.00 94.81 82 LYS A CA 1
ATOM 668 C C . LYS A 1 82 ? -8.016 -0.225 22.754 1.00 94.81 82 LYS A C 1
ATOM 670 O O . LYS A 1 82 ? -8.863 -0.159 23.640 1.00 94.81 82 LYS A O 1
ATOM 675 N N . ARG A 1 83 ? -8.346 -0.480 21.487 1.00 94.31 83 ARG A N 1
ATOM 676 C CA . ARG A 1 83 ? -9.724 -0.760 21.064 1.00 94.31 83 ARG A CA 1
ATOM 677 C C . ARG A 1 83 ? -10.173 -2.155 21.491 1.00 94.31 83 ARG A C 1
ATOM 679 O O . ARG A 1 83 ? -11.243 -2.274 22.075 1.00 94.31 83 ARG A O 1
ATOM 686 N N . THR A 1 84 ? -9.329 -3.169 21.317 1.00 94.06 84 THR A N 1
ATOM 687 C CA . THR A 1 84 ? -9.606 -4.551 21.738 1.00 94.06 84 THR A CA 1
ATOM 688 C C . THR A 1 84 ? -9.840 -4.650 23.245 1.00 94.06 84 THR A C 1
ATOM 690 O O . THR A 1 84 ? -10.808 -5.265 23.681 1.00 94.06 84 THR A O 1
ATOM 693 N N . THR A 1 85 ? -9.020 -3.978 24.059 1.00 92.38 85 THR A N 1
ATOM 694 C CA . THR A 1 85 ? -9.212 -3.950 25.522 1.00 92.38 85 THR A CA 1
ATOM 695 C C . THR A 1 85 ? -10.518 -3.267 25.937 1.00 92.38 85 THR A C 1
ATOM 697 O O . THR A 1 85 ? -11.192 -3.743 26.847 1.00 92.38 85 THR A O 1
ATOM 700 N N . ARG A 1 86 ? -10.913 -2.174 25.269 1.00 90.69 86 ARG A N 1
ATOM 701 C CA . ARG A 1 86 ? -12.210 -1.514 25.509 1.00 90.69 86 ARG A CA 1
ATOM 702 C C . ARG A 1 86 ? -13.384 -2.400 25.105 1.00 90.69 86 ARG A C 1
ATOM 704 O O . ARG A 1 86 ? -14.345 -2.490 25.860 1.00 90.69 86 ARG A O 1
ATOM 711 N N . LEU A 1 87 ? -13.287 -3.054 23.948 1.00 90.31 87 LEU A N 1
ATOM 712 C CA . LEU A 1 87 ? -14.319 -3.956 23.448 1.00 90.31 87 LEU A CA 1
ATOM 713 C C . LEU A 1 87 ? -14.524 -5.138 24.401 1.00 90.31 87 LEU A C 1
ATOM 715 O O . LEU A 1 87 ? -15.655 -5.406 24.788 1.00 90.31 87 LEU A O 1
ATOM 719 N N . SER A 1 88 ? -13.435 -5.775 24.841 1.00 89.31 88 SER A N 1
ATOM 720 C CA . SER A 1 88 ? -13.481 -6.877 25.807 1.00 89.31 88 SER A CA 1
ATOM 721 C C . SER A 1 88 ? -14.149 -6.453 27.118 1.00 89.31 88 SER A C 1
ATOM 723 O O . SER A 1 88 ? -15.061 -7.132 27.576 1.00 89.31 88 SER A O 1
ATOM 725 N N . LYS A 1 89 ? -13.790 -5.287 27.677 1.00 88.69 89 LYS A N 1
ATOM 726 C CA . LYS A 1 89 ? -14.463 -4.750 28.873 1.00 88.69 89 LYS A CA 1
ATOM 727 C C . LYS A 1 89 ? -15.957 -4.515 28.638 1.00 88.69 89 LYS A C 1
ATOM 729 O O . LYS A 1 89 ? -16.773 -4.905 29.457 1.00 88.69 89 LYS A O 1
ATOM 734 N N . ALA A 1 90 ? -16.337 -3.894 27.524 1.00 86.62 90 ALA A N 1
ATOM 735 C CA . ALA A 1 90 ? -17.749 -3.658 27.222 1.00 86.62 90 ALA A CA 1
ATOM 736 C C . ALA A 1 90 ? -18.539 -4.972 27.077 1.00 86.62 90 ALA A C 1
ATOM 738 O O . ALA A 1 90 ? -19.681 -5.058 27.520 1.00 86.62 90 ALA A O 1
ATOM 739 N N . GLN A 1 91 ? -17.930 -6.005 26.489 1.00 86.69 91 GLN A N 1
ATOM 740 C CA . GLN A 1 91 ? -18.537 -7.330 26.365 1.00 86.69 91 GLN A CA 1
ATOM 741 C C . GLN A 1 91 ? -18.699 -8.027 27.721 1.00 86.69 91 GLN A C 1
ATOM 743 O O . GLN A 1 91 ? -19.740 -8.641 27.958 1.00 86.69 91 GLN A O 1
ATOM 748 N N . THR A 1 92 ? -17.727 -7.911 28.633 1.00 84.12 92 THR A N 1
ATOM 749 C CA . THR A 1 92 ? -17.854 -8.503 29.975 1.00 84.12 92 THR A CA 1
ATOM 750 C C . THR A 1 92 ? -18.959 -7.837 30.794 1.00 84.12 92 THR A C 1
ATOM 752 O O . THR A 1 92 ? -19.710 -8.545 31.462 1.00 84.12 92 THR A O 1
ATOM 755 N N . PHE A 1 93 ? -19.123 -6.511 30.699 1.00 78.19 93 PHE A N 1
ATOM 756 C CA . PHE A 1 93 ? -20.246 -5.810 31.338 1.00 78.19 93 PHE A CA 1
ATOM 757 C C . PHE A 1 93 ? -21.597 -6.267 30.776 1.00 78.19 93 PHE A C 1
ATOM 759 O O . PHE A 1 93 ? -22.437 -6.724 31.545 1.00 78.19 93 PHE A O 1
ATOM 766 N N . LYS A 1 94 ? -21.759 -6.283 29.445 1.00 76.62 94 LYS A N 1
ATOM 767 C CA . LYS A 1 94 ? -22.994 -6.765 28.799 1.00 76.62 94 LYS A CA 1
ATOM 768 C C . LYS A 1 94 ? -23.344 -8.210 29.163 1.00 76.62 94 LYS A C 1
ATOM 770 O O . LYS A 1 94 ? -24.516 -8.558 29.249 1.00 76.62 94 LYS A O 1
ATOM 775 N N . THR A 1 95 ? -22.337 -9.064 29.348 1.00 75.25 95 THR A N 1
ATOM 776 C CA . THR A 1 95 ? -22.553 -10.468 29.735 1.00 75.25 95 THR A CA 1
ATOM 777 C C . THR A 1 95 ? -23.062 -10.579 31.175 1.00 75.25 95 THR A C 1
ATOM 779 O O . THR A 1 95 ? -23.956 -11.379 31.434 1.00 75.25 95 THR A O 1
ATOM 782 N N . ARG A 1 96 ? -22.552 -9.750 32.100 1.00 69.94 96 ARG A N 1
ATOM 783 C CA . ARG A 1 96 ? -23.041 -9.695 33.492 1.00 69.94 96 ARG A CA 1
ATOM 784 C C . ARG A 1 96 ? -24.453 -9.130 33.601 1.00 69.94 96 ARG A C 1
ATOM 786 O O . ARG A 1 96 ? -25.212 -9.618 34.424 1.00 69.94 96 ARG A O 1
ATOM 793 N N . GLU A 1 97 ? -24.805 -8.145 32.781 1.00 63.06 97 GLU A N 1
ATOM 794 C CA . GLU A 1 97 ? -26.168 -7.598 32.746 1.00 63.06 97 GLU A CA 1
ATOM 795 C C . GLU A 1 97 ? -27.174 -8.645 32.246 1.00 63.06 97 GLU A C 1
ATOM 797 O O . GLU A 1 97 ? -28.193 -8.869 32.889 1.00 63.06 97 GLU A O 1
ATOM 802 N N . LYS A 1 98 ? -26.838 -9.394 31.184 1.00 62.81 98 LYS A N 1
ATOM 803 C CA . LYS A 1 98 ? -27.696 -10.485 30.688 1.00 62.81 98 LYS A CA 1
ATOM 804 C C . LYS A 1 98 ? -27.929 -11.607 31.707 1.00 62.81 98 LYS A C 1
ATOM 806 O O . LYS A 1 98 ? -29.020 -12.156 31.747 1.00 62.81 98 LYS A O 1
ATOM 811 N N . GLN A 1 99 ? -26.932 -11.937 32.532 1.00 58.62 99 GLN A N 1
ATOM 812 C CA . GLN A 1 99 ? -27.092 -12.932 33.604 1.00 58.62 99 GLN A CA 1
ATOM 813 C C . GLN A 1 99 ? -27.940 -12.422 34.782 1.00 58.62 99 GLN A C 1
ATOM 815 O O . GLN A 1 99 ? -28.441 -13.238 35.548 1.00 58.62 99 GLN A O 1
ATOM 820 N N . GLY A 1 100 ? -28.107 -11.104 34.942 1.00 56.69 100 GLY A N 1
ATOM 821 C CA . GLY A 1 100 ? -28.981 -10.517 35.962 1.00 56.69 100 GLY A CA 1
ATOM 822 C C . GLY A 1 100 ? -30.463 -10.536 35.575 1.00 56.69 100 GLY A C 1
ATOM 823 O O . GLY A 1 100 ? -31.300 -10.818 36.426 1.00 56.69 100 GLY A O 1
ATOM 824 N N . ASP A 1 101 ? -30.781 -10.310 34.297 1.00 56.97 101 ASP A N 1
ATOM 825 C CA . ASP A 1 101 ? -32.170 -10.282 33.806 1.00 56.97 101 ASP A CA 1
ATOM 826 C C . ASP A 1 101 ? -32.802 -11.685 33.674 1.00 56.97 101 ASP A C 1
ATOM 828 O O . ASP A 1 101 ? -34.012 -11.841 33.845 1.00 56.97 101 ASP A O 1
ATOM 832 N N . GLU A 1 102 ? -32.003 -12.728 33.419 1.00 53.03 102 GLU A N 1
ATOM 833 C CA . GLU A 1 102 ? -32.496 -14.112 33.270 1.00 53.03 102 GLU A CA 1
ATOM 834 C C . GLU A 1 102 ? -32.870 -14.770 34.615 1.00 53.03 102 GLU A C 1
ATOM 836 O O . GLU A 1 102 ? -33.643 -15.722 34.654 1.00 53.03 102 GLU A O 1
ATOM 841 N N . VAL A 1 103 ? -32.381 -14.239 35.742 1.00 53.84 103 VAL A N 1
ATOM 842 C CA . VAL A 1 103 ? -32.692 -14.756 37.091 1.00 53.84 103 VAL A CA 1
ATOM 843 C C . VAL A 1 103 ? -33.962 -14.115 37.679 1.00 53.84 103 VAL A C 1
ATOM 845 O O . VAL A 1 103 ? -34.489 -14.603 38.673 1.00 53.84 103 VAL A O 1
ATOM 848 N N . GLN A 1 104 ? -34.505 -13.057 37.062 1.00 52.38 104 GLN A N 1
ATOM 849 C CA . GLN A 1 104 ? -35.690 -12.341 37.563 1.00 52.38 104 GLN A CA 1
ATOM 850 C C . GLN A 1 104 ? -37.004 -12.702 36.834 1.00 52.38 104 GLN A C 1
ATOM 852 O O . GLN A 1 104 ? -38.043 -12.104 37.107 1.00 52.38 104 GLN A O 1
ATOM 857 N N . THR A 1 105 ? -36.986 -13.683 35.922 1.00 48.72 105 THR A N 1
ATOM 858 C CA . THR A 1 105 ? -38.156 -14.112 35.121 1.00 48.72 105 THR A CA 1
ATOM 859 C C . THR A 1 105 ? -38.609 -15.560 35.358 1.00 48.72 105 THR A C 1
ATOM 861 O O . THR A 1 105 ? -39.253 -16.147 34.487 1.00 48.72 105 THR A O 1
ATOM 864 N N . VAL A 1 106 ? -38.345 -16.128 36.541 1.00 42.34 106 VAL A N 1
ATOM 865 C CA . VAL A 1 106 ? -38.878 -17.446 36.946 1.00 42.34 106 VAL A CA 1
ATOM 866 C C . VAL A 1 106 ? -39.643 -17.357 38.257 1.00 42.34 106 VAL A C 1
ATOM 868 O O . VAL A 1 106 ? -39.103 -16.742 39.202 1.00 42.34 106 VAL A O 1
#

Mean predicted aligned error: 16.79 Å